Protein AF-A0A7S2NT97-F1 (afdb_monomer_lite)

Sequence (172 aa):
FQTTFLPVNAIAEGRNAALEFATEAFNYNTMSDEDPRNLILLCTTQGIAVQADGHGSKRLYHHVIKKDGTISRHWLEAEESKHKVGGEQKESDEERMDALSRNKATSLEIGVRGIGSRFNVLMTIQVPLRQKPSDREDYYGGTLSCVTPSCSVPSSASTSDYFKICDYLDCM

pLDDT: mean 76.29, std 20.35, range [32.16, 94.12]

Structure (mmCIF, N/CA/C/O backbone):
data_AF-A0A7S2NT97-F1
#
_entry.id   AF-A0A7S2NT97-F1
#
loop_
_atom_site.group_PDB
_atom_site.id
_atom_site.type_symbol
_atom_site.label_atom_id
_atom_site.label_alt_id
_atom_site.label_comp_id
_atom_site.label_asym_id
_atom_site.label_entity_id
_atom_site.label_seq_id
_atom_site.pdbx_PDB_ins_code
_atom_site.Cartn_x
_atom_site.Cartn_y
_atom_site.Cartn_z
_atom_site.occupancy
_atom_site.B_iso_or_equiv
_atom_site.auth_seq_id
_atom_site.auth_comp_id
_atom_site.auth_asym_id
_atom_site.auth_atom_id
_atom_site.pdbx_PDB_model_num
ATOM 1 N N . PHE A 1 1 ? 9.038 10.296 5.541 1.00 65.62 1 PHE A N 1
ATOM 2 C CA . PHE A 1 1 ? 7.630 9.869 5.645 1.00 65.62 1 PHE A CA 1
ATOM 3 C C . PHE A 1 1 ? 6.758 11.011 5.171 1.00 65.62 1 PHE A C 1
ATOM 5 O O . PHE A 1 1 ? 6.939 12.118 5.662 1.00 65.62 1 PHE A O 1
ATOM 12 N N . GLN A 1 2 ? 5.888 10.766 4.196 1.00 80.56 2 GLN A N 1
ATOM 13 C CA . GLN A 1 2 ? 4.873 11.728 3.778 1.00 80.56 2 GLN A CA 1
ATOM 14 C C . GLN A 1 2 ? 3.570 11.378 4.498 1.00 80.56 2 GLN A C 1
ATOM 16 O O . GLN A 1 2 ? 3.180 10.213 4.516 1.00 80.56 2 GLN A O 1
ATOM 21 N N . THR A 1 3 ? 2.922 12.375 5.093 1.00 84.19 3 THR A N 1
ATOM 22 C CA . THR A 1 3 ? 1.605 12.224 5.718 1.00 84.19 3 THR A CA 1
ATOM 23 C C . THR A 1 3 ? 0.595 12.971 4.865 1.00 84.19 3 THR A C 1
ATOM 25 O O . THR A 1 3 ? 0.759 14.167 4.630 1.00 84.19 3 THR A O 1
ATOM 28 N N . THR A 1 4 ? -0.446 12.274 4.423 1.00 87.06 4 THR A N 1
ATOM 29 C CA . THR A 1 4 ? -1.555 12.862 3.669 1.00 87.06 4 THR A CA 1
ATOM 30 C C . THR A 1 4 ? -2.819 12.751 4.508 1.00 87.06 4 THR A C 1
ATOM 32 O O . THR A 1 4 ? -3.170 11.661 4.954 1.00 87.06 4 THR A O 1
ATOM 35 N N . PHE A 1 5 ? -3.500 13.875 4.726 1.00 88.06 5 PHE A N 1
ATOM 36 C CA . PHE A 1 5 ? -4.806 13.895 5.378 1.00 88.06 5 PHE A CA 1
ATOM 37 C C . PHE A 1 5 ? -5.891 13.712 4.322 1.00 88.06 5 PHE A C 1
ATOM 39 O O . PHE A 1 5 ? -5.951 14.473 3.356 1.00 88.06 5 PHE A O 1
ATOM 46 N N . LEU A 1 6 ? -6.726 12.692 4.498 1.00 87.00 6 LEU A N 1
ATOM 47 C CA . LEU A 1 6 ? -7.829 12.394 3.594 1.00 87.00 6 LEU A CA 1
ATOM 48 C C . LEU A 1 6 ? -9.132 12.940 4.195 1.00 87.00 6 LEU A C 1
ATOM 50 O O . LEU A 1 6 ? -9.428 12.630 5.351 1.00 87.00 6 LEU A O 1
ATOM 54 N N . PRO A 1 7 ? -9.907 13.753 3.455 1.00 85.94 7 PRO A N 1
ATOM 55 C CA . PRO A 1 7 ? -11.185 14.263 3.931 1.00 85.94 7 PRO A CA 1
ATOM 56 C C . PRO A 1 7 ? -12.231 13.149 3.846 1.00 85.94 7 PRO A C 1
ATOM 58 O O . PRO A 1 7 ? -12.908 12.973 2.835 1.00 85.94 7 PRO A O 1
ATOM 61 N N . VAL A 1 8 ? -12.333 12.356 4.907 1.00 82.69 8 VAL A N 1
ATOM 62 C CA . VAL A 1 8 ? -13.363 11.328 5.026 1.00 82.69 8 VAL A CA 1
ATOM 63 C C . VAL A 1 8 ? -14.678 12.033 5.383 1.00 82.69 8 VAL A C 1
ATOM 65 O O . VAL A 1 8 ? -14.817 12.587 6.471 1.00 82.69 8 VAL A O 1
ATOM 68 N N . ASN A 1 9 ? -15.622 12.093 4.439 1.00 70.19 9 ASN A N 1
ATOM 69 C CA . ASN A 1 9 ? -16.890 12.802 4.633 1.00 70.19 9 ASN A CA 1
ATOM 70 C C . ASN A 1 9 ? -17.749 12.080 5.677 1.00 70.19 9 ASN A C 1
ATOM 72 O O . ASN A 1 9 ? -18.283 11.008 5.401 1.00 70.19 9 ASN A O 1
ATOM 76 N N . ALA A 1 10 ? -17.920 12.687 6.850 1.00 58.47 10 ALA A N 1
ATOM 77 C CA . ALA A 1 10 ? -18.732 12.170 7.948 1.00 58.47 10 ALA A CA 1
ATOM 78 C C . ALA A 1 10 ? -20.239 12.222 7.632 1.00 58.47 10 ALA A C 1
ATOM 80 O O . ALA A 1 10 ? -20.962 13.036 8.196 1.00 58.47 10 ALA A O 1
ATOM 81 N N . ILE A 1 11 ? -20.735 11.396 6.705 1.00 52.28 11 ILE A N 1
ATOM 82 C CA . ILE A 1 11 ? -22.180 11.210 6.508 1.00 52.28 11 ILE A CA 1
ATOM 83 C C . ILE A 1 11 ? -22.487 9.738 6.221 1.00 52.28 11 ILE A C 1
ATOM 85 O O . ILE A 1 11 ? -22.607 9.316 5.075 1.00 52.28 11 ILE A O 1
ATOM 89 N N . ALA A 1 12 ? -22.655 8.968 7.292 1.00 48.88 12 ALA A N 1
ATOM 90 C CA . ALA A 1 12 ? -23.609 7.866 7.361 1.00 48.88 12 ALA A CA 1
ATOM 91 C C . ALA A 1 12 ? -23.876 7.578 8.843 1.00 48.88 12 ALA A C 1
ATOM 93 O O . ALA A 1 12 ? -22.996 7.120 9.568 1.00 48.88 12 ALA A O 1
ATOM 94 N N . GLU A 1 13 ? -25.082 7.892 9.307 1.00 47.91 13 GLU A N 1
ATOM 95 C CA . GLU A 1 13 ? -25.528 7.623 10.673 1.00 47.91 13 GLU A CA 1
ATOM 96 C C . GLU A 1 13 ? -25.249 6.154 11.054 1.00 47.91 13 GLU A C 1
ATOM 98 O O . GLU A 1 13 ? -25.791 5.224 10.456 1.00 47.91 13 GLU A O 1
ATOM 103 N N . GLY A 1 14 ? -24.371 5.943 12.041 1.00 55.50 14 GLY A N 1
ATOM 104 C CA . GLY A 1 14 ? -24.119 4.631 12.650 1.00 55.50 14 GLY A CA 1
ATOM 105 C C . GLY A 1 14 ? -22.983 3.783 12.060 1.00 55.50 14 GLY A C 1
ATOM 106 O O . GLY A 1 14 ? -22.799 2.657 12.524 1.00 55.50 14 GLY A O 1
ATOM 107 N N . ARG A 1 15 ? -22.199 4.274 11.087 1.00 60.59 15 ARG A N 1
ATOM 108 C CA . ARG A 1 15 ? -20.955 3.617 10.629 1.00 60.59 15 ARG A CA 1
ATOM 109 C C . ARG A 1 15 ? -19.820 4.625 10.483 1.00 60.59 15 ARG A C 1
ATOM 111 O O . ARG A 1 15 ? -20.068 5.785 10.171 1.00 60.59 15 ARG A O 1
ATOM 118 N N . ASN A 1 16 ? -18.583 4.168 10.677 1.00 64.75 16 ASN A N 1
ATOM 119 C CA . ASN A 1 16 ? -17.411 4.984 10.378 1.00 64.75 16 ASN A CA 1
ATOM 120 C C . ASN A 1 16 ? -17.451 5.366 8.894 1.00 64.75 16 ASN A C 1
ATOM 122 O O . ASN A 1 16 ? -17.663 4.511 8.030 1.00 64.75 16 ASN A O 1
ATOM 126 N N . ALA A 1 17 ? -17.293 6.655 8.605 1.00 74.69 17 ALA A N 1
ATOM 127 C CA . ALA A 1 17 ? -17.222 7.124 7.235 1.00 74.69 17 ALA A CA 1
ATOM 128 C C . ALA A 1 17 ? -15.962 6.569 6.554 1.00 74.69 17 ALA A C 1
ATOM 130 O O . ALA A 1 17 ? -14.929 6.391 7.205 1.00 74.69 17 ALA A O 1
ATOM 131 N N . ALA A 1 18 ? -16.059 6.299 5.251 1.00 83.56 18 ALA A N 1
ATOM 132 C CA . ALA A 1 18 ? -14.989 5.698 4.466 1.00 83.56 18 ALA A CA 1
ATOM 133 C C . ALA A 1 18 ? -14.794 6.422 3.126 1.00 83.56 18 ALA A C 1
ATOM 135 O O . ALA A 1 18 ? -15.753 6.903 2.519 1.00 83.56 18 ALA A O 1
ATOM 136 N N . LEU A 1 19 ? -13.546 6.489 2.664 1.00 89.69 19 LEU A N 1
ATOM 137 C CA . LEU A 1 19 ? -13.153 7.034 1.365 1.00 89.69 19 LEU A CA 1
ATOM 138 C C . LEU A 1 19 ? -12.281 6.022 0.623 1.00 89.69 19 LEU A C 1
ATOM 140 O O . LEU A 1 19 ? -11.267 5.568 1.150 1.00 89.69 19 LEU A O 1
ATOM 144 N N . GLU A 1 20 ? -12.631 5.735 -0.626 1.00 91.88 20 GLU A N 1
ATOM 145 C CA . GLU A 1 20 ? -11.784 4.946 -1.515 1.00 91.88 20 GLU A CA 1
ATOM 146 C C . GLU A 1 20 ? -10.724 5.824 -2.189 1.00 91.88 20 GLU A C 1
ATOM 148 O O . GLU A 1 20 ? -11.006 6.921 -2.677 1.00 91.88 20 GLU A O 1
ATOM 153 N N . PHE A 1 21 ? -9.489 5.333 -2.244 1.00 92.19 21 PHE A N 1
ATOM 154 C CA . PHE A 1 21 ? -8.379 6.001 -2.909 1.00 92.19 21 PHE A CA 1
ATOM 155 C C . PHE A 1 21 ? -7.398 4.991 -3.513 1.00 92.19 21 PHE A C 1
ATOM 157 O O . PHE A 1 21 ? -7.424 3.792 -3.234 1.00 92.19 21 PHE A O 1
ATOM 164 N N . ALA A 1 22 ? -6.513 5.485 -4.371 1.00 92.25 22 ALA A N 1
ATOM 165 C CA . ALA A 1 22 ? -5.346 4.753 -4.838 1.00 92.25 22 ALA A CA 1
ATOM 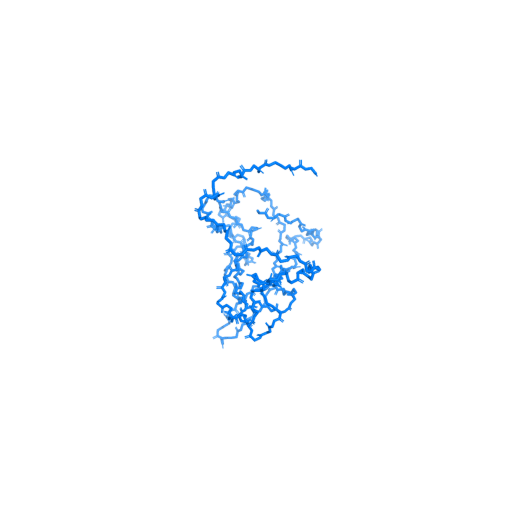166 C C . ALA A 1 22 ? -4.142 5.686 -4.771 1.00 92.25 22 ALA A C 1
ATOM 168 O O . ALA A 1 22 ? -4.266 6.885 -5.031 1.00 92.25 22 ALA A O 1
ATOM 169 N N . THR A 1 23 ? -2.981 5.144 -4.423 1.00 89.88 23 THR A N 1
ATOM 170 C CA . THR A 1 23 ? -1.724 5.872 -4.583 1.00 89.88 23 THR A CA 1
ATOM 171 C C . THR A 1 23 ? -1.256 5.743 -6.023 1.00 89.88 23 THR A C 1
ATOM 173 O O . THR A 1 23 ? -1.576 4.773 -6.709 1.00 89.88 23 THR A O 1
ATOM 176 N N . GLU A 1 24 ? -0.512 6.730 -6.503 1.00 89.44 24 GLU A N 1
ATOM 177 C CA . GLU A 1 24 ? 0.087 6.681 -7.830 1.00 89.44 24 GLU A CA 1
ATOM 178 C C . GLU A 1 24 ? 1.605 6.619 -7.692 1.00 89.44 24 GLU A C 1
ATOM 180 O O . GLU A 1 24 ? 2.195 7.331 -6.879 1.00 89.44 24 GLU A O 1
ATOM 185 N N . ALA A 1 25 ? 2.233 5.751 -8.480 1.00 86.62 25 ALA A N 1
ATOM 186 C CA . ALA A 1 25 ? 3.674 5.748 -8.682 1.00 86.62 25 ALA A CA 1
ATOM 187 C C . ALA A 1 25 ? 3.974 6.249 -10.093 1.00 86.62 25 ALA A C 1
ATOM 189 O O . ALA A 1 25 ? 3.245 5.938 -11.037 1.00 86.62 25 ALA A O 1
ATOM 190 N N . PHE A 1 26 ? 5.037 7.039 -10.219 1.00 83.25 26 PHE A N 1
ATOM 191 C CA . PHE A 1 26 ? 5.537 7.504 -11.505 1.00 83.25 26 PHE A CA 1
ATOM 192 C C . PHE A 1 26 ? 6.920 6.912 -11.754 1.00 83.25 26 PHE A C 1
ATOM 194 O O . PHE A 1 26 ? 7.782 6.941 -10.870 1.00 83.25 26 PHE A O 1
ATOM 201 N N . ASN A 1 27 ? 7.127 6.399 -12.963 1.00 77.81 27 ASN A N 1
ATOM 202 C CA . ASN A 1 27 ? 8.398 5.838 -13.383 1.00 77.81 27 ASN A CA 1
ATOM 203 C C . ASN A 1 27 ? 9.308 6.906 -14.007 1.00 77.81 27 ASN A C 1
ATOM 205 O O . ASN A 1 27 ? 8.912 7.567 -14.963 1.00 77.81 27 ASN A O 1
ATOM 209 N N . TYR A 1 28 ? 10.546 7.017 -13.524 1.00 78.69 28 TYR A N 1
ATOM 210 C CA . TYR A 1 28 ? 11.580 7.883 -14.119 1.00 78.69 28 TYR A CA 1
ATOM 211 C C . TYR A 1 28 ? 12.769 7.092 -14.683 1.00 78.69 28 TYR A C 1
ATOM 213 O O . TYR A 1 28 ? 13.789 7.665 -15.052 1.00 78.69 28 TYR A O 1
ATOM 221 N N . ASN A 1 29 ? 12.661 5.764 -14.711 1.00 81.56 29 ASN A N 1
ATOM 222 C CA . ASN A 1 29 ? 13.751 4.850 -15.023 1.00 81.56 29 ASN A CA 1
ATOM 223 C C . ASN A 1 29 ? 13.998 4.734 -16.527 1.00 81.56 29 ASN A C 1
ATOM 225 O O . ASN A 1 29 ? 15.143 4.765 -16.960 1.00 81.56 29 ASN A O 1
ATOM 229 N N . THR A 1 30 ? 12.933 4.577 -17.311 1.00 79.50 30 THR A N 1
ATOM 230 C CA . THR A 1 30 ? 13.021 4.388 -18.760 1.00 79.50 30 THR A CA 1
ATOM 231 C C . THR A 1 30 ? 11.717 4.798 -19.434 1.00 79.50 30 THR A C 1
ATOM 233 O O . THR A 1 30 ? 10.627 4.626 -18.882 1.00 79.50 30 THR A O 1
ATOM 236 N N . MET A 1 31 ? 11.832 5.337 -20.647 1.00 77.88 31 MET A N 1
ATOM 237 C CA . MET A 1 31 ? 10.685 5.729 -21.473 1.00 77.88 31 MET A CA 1
ATOM 238 C C . MET A 1 31 ? 10.205 4.592 -22.391 1.00 77.88 31 MET A C 1
ATOM 240 O O . MET A 1 31 ? 9.136 4.712 -22.979 1.00 77.88 31 MET A O 1
ATOM 244 N N . SER A 1 32 ? 10.964 3.496 -22.513 1.00 80.31 32 SER A N 1
ATOM 245 C CA . SER A 1 32 ? 10.637 2.335 -23.358 1.00 80.31 32 SER A CA 1
ATOM 246 C C . SER A 1 32 ? 9.866 1.276 -22.563 1.00 80.31 32 SER A C 1
ATOM 248 O O . SER A 1 32 ? 10.161 1.041 -21.393 1.00 80.31 32 SER A O 1
ATOM 250 N N . ASP A 1 33 ? 8.863 0.648 -23.184 1.00 79.56 33 ASP A N 1
ATOM 251 C CA . ASP A 1 33 ? 8.105 -0.466 -22.588 1.00 79.56 33 ASP A CA 1
ATOM 252 C C . ASP A 1 33 ? 8.856 -1.804 -22.681 1.00 79.56 33 ASP A C 1
ATOM 254 O O . ASP A 1 33 ? 8.563 -2.747 -21.947 1.00 79.56 33 ASP A O 1
ATOM 258 N N . GLU A 1 34 ? 9.851 -1.884 -23.560 1.00 84.06 34 GLU A N 1
ATOM 259 C CA . GLU A 1 34 ? 10.688 -3.057 -23.781 1.00 84.06 34 GLU A CA 1
ATOM 260 C C . GLU A 1 34 ? 11.837 -3.165 -22.769 1.00 84.06 34 GLU A C 1
ATOM 262 O O . GLU A 1 34 ? 12.539 -4.178 -22.747 1.00 84.06 34 GLU A O 1
ATOM 267 N N . ASP A 1 35 ? 12.073 -2.128 -21.974 1.00 85.25 35 ASP A N 1
ATOM 268 C CA . ASP A 1 35 ? 13.115 -2.061 -20.958 1.00 85.25 35 ASP A CA 1
ATOM 269 C C . ASP A 1 35 ? 12.491 -2.263 -19.564 1.00 85.25 35 ASP A C 1
ATOM 271 O O . ASP A 1 35 ? 11.575 -1.523 -19.189 1.00 85.25 35 ASP A O 1
ATOM 275 N N . PRO A 1 36 ? 12.899 -3.297 -18.799 1.00 86.19 36 PRO A N 1
ATOM 276 C CA . PRO A 1 36 ? 12.250 -3.621 -17.536 1.00 86.19 36 PRO A CA 1
ATOM 277 C C . PRO A 1 36 ? 12.339 -2.465 -16.537 1.00 86.19 36 PRO A C 1
ATOM 279 O O . PRO A 1 36 ? 13.412 -1.991 -16.164 1.00 86.19 36 PRO A O 1
ATOM 282 N N . ARG A 1 37 ? 11.167 -2.060 -16.049 1.00 87.12 37 ARG A N 1
ATOM 283 C CA . ARG A 1 37 ? 11.004 -1.056 -14.996 1.00 87.12 37 ARG A CA 1
ATOM 284 C C . ARG A 1 37 ? 11.086 -1.683 -13.614 1.00 87.12 37 ARG A C 1
ATOM 286 O O . ARG A 1 37 ? 11.014 -2.899 -13.463 1.00 87.12 37 ARG A O 1
ATOM 293 N N . ASN A 1 38 ? 11.184 -0.842 -12.591 1.00 88.69 38 ASN A N 1
ATOM 294 C CA . ASN A 1 38 ? 11.127 -1.295 -11.207 1.00 88.69 38 ASN A CA 1
ATOM 295 C C . ASN A 1 38 ? 9.827 -2.072 -10.940 1.00 88.69 38 ASN A C 1
ATOM 297 O O . ASN A 1 38 ? 8.756 -1.718 -11.437 1.00 88.69 38 ASN A O 1
ATOM 301 N N . LEU A 1 39 ? 9.912 -3.114 -10.115 1.00 90.44 39 LEU A N 1
ATOM 302 C CA . LEU A 1 39 ? 8.719 -3.706 -9.518 1.00 90.44 39 LEU A CA 1
ATOM 303 C C . LEU A 1 39 ? 8.283 -2.838 -8.345 1.00 90.44 39 LEU A C 1
ATOM 305 O O . LEU A 1 39 ? 9.111 -2.403 -7.545 1.00 90.44 39 LEU A O 1
ATOM 309 N N . ILE A 1 40 ? 6.982 -2.617 -8.221 1.00 91.62 40 ILE A N 1
ATOM 310 C CA . ILE A 1 40 ? 6.392 -1.879 -7.114 1.00 91.62 40 ILE A CA 1
ATOM 311 C C . ILE A 1 40 ? 5.727 -2.876 -6.173 1.00 91.62 40 ILE A C 1
ATOM 313 O O . ILE A 1 40 ? 4.865 -3.659 -6.578 1.00 91.62 40 ILE A O 1
ATOM 317 N N . LEU A 1 41 ? 6.127 -2.837 -4.906 1.00 92.69 41 LEU A N 1
ATOM 318 C CA . LEU A 1 41 ? 5.451 -3.533 -3.820 1.00 92.69 41 LEU A CA 1
ATOM 319 C C . LEU A 1 41 ? 4.606 -2.519 -3.058 1.00 92.69 41 LEU A C 1
ATOM 321 O O . LEU A 1 41 ? 5.139 -1.538 -2.541 1.00 92.69 41 LEU A O 1
ATOM 325 N N . LEU A 1 42 ? 3.303 -2.765 -2.988 1.00 93.44 42 LEU A N 1
ATOM 326 C CA . LEU A 1 42 ? 2.371 -2.044 -2.136 1.00 93.44 42 LEU A CA 1
ATOM 327 C C . LEU A 1 42 ? 2.133 -2.877 -0.877 1.00 93.44 42 LEU A C 1
ATOM 329 O O . LEU A 1 42 ? 1.541 -3.951 -0.953 1.00 93.44 42 LEU A O 1
ATOM 333 N N . CYS A 1 43 ? 2.595 -2.388 0.267 1.00 92.62 43 CYS A N 1
ATOM 334 C CA . CYS A 1 43 ? 2.510 -3.088 1.542 1.00 92.62 43 CYS A CA 1
ATOM 335 C C . CYS A 1 43 ? 1.547 -2.358 2.486 1.00 92.62 43 CYS A C 1
ATOM 337 O O . CYS A 1 43 ? 1.718 -1.166 2.765 1.00 92.62 43 CYS A O 1
ATOM 339 N N . THR A 1 44 ? 0.570 -3.095 3.005 1.00 92.62 44 THR A N 1
ATOM 340 C CA . THR A 1 44 ? -0.369 -2.676 4.055 1.00 92.62 44 THR A CA 1
ATOM 341 C C . THR A 1 44 ? -0.364 -3.725 5.171 1.00 92.62 44 THR A C 1
ATOM 343 O O . THR A 1 44 ? 0.272 -4.774 5.045 1.00 92.62 44 THR A O 1
ATOM 346 N N . THR A 1 45 ? -1.084 -3.496 6.271 1.00 91.62 45 THR A N 1
ATOM 347 C CA . THR A 1 45 ? -1.216 -4.529 7.315 1.00 91.62 45 THR A CA 1
ATOM 348 C C . THR A 1 45 ? -2.086 -5.706 6.878 1.00 91.62 45 THR A C 1
ATOM 350 O O . THR A 1 45 ? -2.054 -6.759 7.506 1.00 91.62 45 THR A O 1
ATOM 353 N N . GLN A 1 46 ? -2.839 -5.557 5.786 1.00 90.62 46 GLN A N 1
ATOM 354 C CA . GLN A 1 46 ? -3.675 -6.617 5.223 1.00 90.62 46 GLN A CA 1
ATOM 355 C C . GLN A 1 46 ? -2.924 -7.481 4.203 1.00 90.62 46 GLN A C 1
ATOM 357 O O . GLN A 1 46 ? -3.408 -8.554 3.844 1.00 90.62 46 GLN A O 1
ATOM 362 N N . GLY A 1 47 ? -1.744 -7.052 3.749 1.00 90.50 47 GLY A N 1
ATOM 363 C CA . GLY A 1 47 ? -0.917 -7.850 2.858 1.00 90.50 47 GLY A CA 1
ATOM 364 C C . GLY A 1 47 ? 0.021 -7.043 1.972 1.00 90.50 47 GLY A C 1
ATOM 365 O O . GLY A 1 47 ? 0.291 -5.860 2.183 1.00 90.50 47 GLY A O 1
ATOM 366 N N . ILE A 1 48 ? 0.549 -7.739 0.967 1.00 91.50 48 ILE A N 1
ATOM 367 C CA . ILE A 1 48 ? 1.482 -7.197 -0.016 1.00 91.50 48 ILE A CA 1
ATOM 368 C C . ILE A 1 48 ? 0.898 -7.441 -1.404 1.00 91.50 48 ILE A C 1
ATOM 370 O O . ILE A 1 48 ? 0.531 -8.567 -1.741 1.00 91.50 48 ILE A O 1
ATOM 374 N N . ALA A 1 49 ? 0.859 -6.396 -2.223 1.00 92.38 49 ALA A N 1
ATOM 375 C CA . ALA A 1 49 ? 0.515 -6.480 -3.632 1.00 92.38 49 ALA A CA 1
ATOM 376 C C . ALA A 1 49 ? 1.737 -6.142 -4.491 1.00 92.38 49 ALA A C 1
ATOM 378 O O . ALA A 1 49 ? 2.438 -5.163 -4.244 1.00 92.38 49 ALA A O 1
ATOM 379 N N . VAL A 1 50 ? 1.982 -6.963 -5.511 1.00 90.75 50 VAL A N 1
ATOM 380 C CA . VAL A 1 50 ? 3.053 -6.750 -6.489 1.00 90.75 50 VAL A CA 1
ATOM 381 C C . VAL A 1 50 ? 2.442 -6.180 -7.762 1.00 90.75 50 VAL A C 1
ATOM 383 O O . VAL A 1 50 ? 1.444 -6.704 -8.268 1.00 90.75 50 VAL A O 1
ATOM 386 N N . GLN A 1 51 ? 3.045 -5.118 -8.285 1.00 88.12 51 GLN A N 1
ATOM 387 C CA . GLN A 1 51 ? 2.654 -4.493 -9.539 1.00 88.12 51 GLN A CA 1
ATOM 388 C C . GLN A 1 51 ? 3.906 -4.132 -10.342 1.00 88.12 51 GLN A C 1
ATOM 390 O O . GLN A 1 51 ? 4.827 -3.502 -9.828 1.00 88.12 51 GLN A O 1
ATOM 395 N N . ALA A 1 52 ? 3.943 -4.536 -11.612 1.00 80.19 52 ALA A N 1
ATOM 396 C CA . ALA A 1 52 ? 4.935 -4.012 -12.540 1.00 80.19 52 ALA A CA 1
ATOM 397 C C . ALA A 1 52 ? 4.609 -2.546 -12.840 1.00 80.19 52 ALA A C 1
ATOM 399 O O . ALA A 1 52 ? 3.445 -2.198 -13.070 1.00 80.19 52 ALA A O 1
ATOM 400 N N . ASP A 1 53 ? 5.628 -1.696 -12.813 1.00 77.44 53 ASP A N 1
ATOM 401 C CA . ASP A 1 53 ? 5.476 -0.295 -13.180 1.00 77.44 53 ASP A CA 1
ATOM 402 C C . ASP A 1 53 ? 5.243 -0.147 -14.698 1.00 77.44 53 ASP A C 1
ATOM 404 O O . ASP A 1 53 ? 5.574 -1.038 -15.486 1.00 77.44 53 ASP A O 1
ATOM 408 N N . GLY A 1 54 ? 4.659 0.967 -15.133 1.00 75.88 54 GLY A N 1
ATOM 409 C CA . GLY A 1 54 ? 4.332 1.209 -16.542 1.00 75.88 54 GLY A CA 1
ATOM 410 C C . GLY A 1 54 ? 4.574 2.654 -16.961 1.00 75.88 54 GLY A C 1
ATOM 411 O O . GLY A 1 54 ? 4.895 3.496 -16.134 1.00 75.88 54 GLY A O 1
ATOM 412 N N . HIS A 1 55 ? 4.395 2.964 -18.249 1.00 74.62 55 HIS A N 1
ATOM 413 C CA . HIS A 1 55 ? 4.590 4.333 -18.737 1.00 74.62 55 HIS A CA 1
ATOM 414 C C . HIS A 1 55 ? 3.620 5.336 -18.077 1.00 74.62 55 HIS A C 1
ATOM 416 O O . HIS A 1 55 ? 2.399 5.122 -18.079 1.00 74.62 55 HIS A O 1
ATOM 422 N N . GLY A 1 56 ? 4.160 6.452 -17.579 1.00 79.94 56 GLY A N 1
ATOM 423 C CA . GLY A 1 56 ? 3.413 7.519 -16.905 1.00 79.94 56 GLY A CA 1
ATOM 424 C C . GLY A 1 56 ? 3.056 7.200 -15.450 1.00 79.94 56 GLY A C 1
ATOM 425 O O . GLY A 1 56 ? 3.635 6.306 -14.839 1.00 79.94 56 GLY A O 1
ATOM 426 N N . SER A 1 57 ? 2.086 7.930 -14.886 1.00 83.06 57 SER A N 1
ATOM 427 C CA . SER A 1 57 ? 1.569 7.605 -13.554 1.00 83.06 57 SER A CA 1
ATOM 428 C C . SER A 1 57 ? 0.708 6.346 -13.616 1.00 83.06 57 SER A C 1
ATOM 430 O O . SER A 1 57 ? -0.172 6.199 -14.473 1.00 83.06 57 SER A O 1
ATOM 432 N N . LYS A 1 58 ? 0.958 5.413 -12.697 1.00 86.75 58 LYS A N 1
ATOM 433 C CA . LYS A 1 58 ? 0.144 4.213 -12.514 1.00 86.75 58 LYS A CA 1
ATOM 434 C C . LYS A 1 58 ? -0.465 4.210 -11.128 1.00 86.75 58 LYS A C 1
ATOM 436 O O . LYS A 1 58 ? 0.239 4.312 -10.126 1.00 86.75 58 LYS A O 1
ATOM 441 N N . ARG A 1 59 ? -1.783 4.027 -11.089 1.00 91.06 59 ARG A N 1
ATOM 442 C CA . ARG A 1 59 ? -2.507 3.728 -9.854 1.00 91.06 59 ARG A CA 1
ATOM 443 C C . ARG A 1 59 ? -2.068 2.371 -9.325 1.00 91.06 59 ARG A C 1
ATOM 445 O O . ARG A 1 59 ? -1.994 1.400 -10.083 1.00 91.06 59 ARG A O 1
ATOM 452 N N . LEU A 1 60 ? -1.780 2.334 -8.035 1.00 91.56 60 LEU A N 1
ATOM 453 C CA . LEU A 1 60 ? -1.427 1.143 -7.288 1.00 91.56 60 LEU A CA 1
ATOM 454 C C . LEU A 1 60 ? -2.675 0.630 -6.579 1.00 91.56 60 LEU A C 1
ATOM 456 O O . LEU A 1 60 ? -3.333 1.366 -5.841 1.00 91.56 60 LEU A O 1
ATOM 460 N N . TYR A 1 61 ? -2.987 -0.639 -6.811 1.00 91.94 61 TYR A N 1
ATOM 461 C CA . TYR A 1 61 ? -4.134 -1.312 -6.214 1.00 91.94 61 TYR A CA 1
ATOM 462 C C . TYR A 1 61 ? -3.671 -2.421 -5.279 1.00 91.94 61 TYR A C 1
ATOM 464 O O . TYR A 1 61 ? -2.620 -3.030 -5.492 1.00 91.94 61 TYR A O 1
ATOM 472 N N . HIS A 1 62 ? -4.489 -2.741 -4.277 1.00 91.69 62 HIS A N 1
ATOM 473 C CA . HIS A 1 62 ? -4.280 -3.978 -3.539 1.00 91.69 62 HIS A CA 1
ATOM 474 C C . HIS A 1 62 ? -4.767 -5.150 -4.393 1.00 91.69 62 HIS A C 1
ATOM 476 O O . HIS A 1 62 ? -5.875 -5.130 -4.933 1.00 91.69 62 HIS A O 1
ATOM 482 N N . HIS A 1 63 ? -3.936 -6.177 -4.527 1.00 91.44 63 HIS A N 1
ATOM 483 C CA . HIS A 1 63 ? -4.245 -7.374 -5.296 1.00 91.44 63 HIS A CA 1
ATOM 484 C C . HIS A 1 63 ? -4.593 -8.529 -4.364 1.00 91.44 63 HIS A C 1
ATOM 486 O O . HIS A 1 63 ? -3.955 -8.712 -3.331 1.00 91.44 63 HIS A O 1
ATOM 492 N N . VAL A 1 64 ? -5.599 -9.314 -4.738 1.00 90.25 64 VAL A N 1
ATOM 493 C CA . VAL A 1 64 ? -5.938 -10.576 -4.076 1.00 90.25 64 VAL A CA 1
ATOM 494 C C . VAL A 1 64 ? -5.998 -11.663 -5.137 1.00 90.25 64 VAL A C 1
ATOM 496 O O . VAL A 1 64 ? -6.672 -11.508 -6.159 1.00 90.25 64 VAL A O 1
ATOM 499 N N . ILE A 1 65 ? -5.283 -12.760 -4.898 1.00 90.75 65 ILE A N 1
ATOM 500 C CA . ILE A 1 65 ? -5.339 -13.950 -5.746 1.00 90.75 65 ILE A CA 1
ATOM 501 C C . ILE A 1 65 ? -6.560 -14.763 -5.312 1.00 90.75 65 ILE A C 1
ATOM 503 O O . ILE A 1 65 ? -6.652 -15.209 -4.168 1.00 90.75 65 ILE A O 1
ATOM 507 N N . LYS A 1 66 ? -7.524 -14.926 -6.217 1.00 91.88 66 LYS A N 1
ATOM 508 C CA . LYS A 1 66 ? -8.709 -15.760 -6.003 1.00 91.88 66 LYS A CA 1
ATOM 509 C C . LYS A 1 66 ? -8.348 -17.245 -6.095 1.00 91.88 66 LYS A C 1
ATOM 511 O O . LYS A 1 66 ? -7.310 -17.624 -6.629 1.00 91.88 66 LYS A O 1
ATOM 516 N N . LYS A 1 67 ? -9.246 -18.109 -5.610 1.00 92.81 67 LYS A N 1
ATOM 517 C CA . LYS A 1 67 ? -9.069 -19.576 -5.643 1.00 92.81 67 LYS A CA 1
ATOM 518 C C . LYS A 1 67 ? -8.896 -20.147 -7.056 1.00 92.81 67 LYS A C 1
ATOM 520 O O . LYS A 1 67 ? -8.315 -21.212 -7.206 1.00 92.81 67 LYS A O 1
ATOM 525 N N . ASP A 1 68 ? -9.403 -19.451 -8.068 1.00 94.06 68 ASP A N 1
ATOM 526 C CA . ASP A 1 68 ? -9.284 -19.802 -9.487 1.00 94.06 68 ASP A CA 1
ATOM 527 C C . ASP A 1 68 ? -7.962 -19.326 -10.126 1.00 94.06 68 ASP A C 1
ATOM 529 O O . ASP A 1 68 ? -7.740 -19.545 -11.314 1.00 94.06 68 ASP A O 1
ATOM 533 N N . GLY A 1 69 ? -7.085 -18.671 -9.357 1.00 91.81 69 GLY A N 1
ATOM 534 C CA . GLY A 1 69 ? -5.823 -18.106 -9.834 1.00 91.81 69 GLY A CA 1
ATOM 535 C C . GLY A 1 69 ? -5.955 -16.724 -10.481 1.00 91.81 69 GLY A C 1
ATOM 536 O O . GLY A 1 69 ? -4.948 -16.155 -10.901 1.00 91.81 69 GLY A O 1
ATOM 537 N N . THR A 1 70 ? -7.159 -16.148 -10.550 1.00 92.69 70 THR A N 1
ATOM 538 C CA . THR A 1 70 ? -7.355 -14.802 -11.099 1.00 92.69 70 THR A CA 1
ATOM 539 C C . THR A 1 70 ? -6.978 -13.721 -10.086 1.00 92.69 70 THR A C 1
ATOM 541 O O . THR A 1 70 ? -7.139 -13.878 -8.873 1.00 92.69 70 THR A O 1
ATOM 544 N N . ILE A 1 71 ? -6.473 -12.589 -10.581 1.00 91.38 71 ILE A N 1
ATOM 545 C CA . ILE A 1 71 ? -6.098 -11.444 -9.745 1.00 91.38 71 ILE A CA 1
ATOM 546 C C . ILE A 1 71 ? -7.271 -10.469 -9.683 1.00 91.38 71 ILE A C 1
ATOM 548 O O . ILE A 1 71 ? -7.719 -9.955 -10.707 1.00 91.38 71 ILE A O 1
ATOM 552 N N . SER A 1 72 ? -7.747 -10.181 -8.473 1.00 91.06 72 SER A N 1
ATOM 553 C CA . SER A 1 72 ? -8.713 -9.106 -8.217 1.00 91.06 72 SER A CA 1
ATOM 554 C C . SER A 1 72 ? -8.005 -7.870 -7.694 1.00 91.06 72 SER A C 1
ATOM 556 O O . SER A 1 72 ? -7.071 -7.984 -6.903 1.00 91.06 72 SER A O 1
ATOM 558 N N . ARG A 1 73 ? -8.445 -6.696 -8.150 1.00 91.69 73 ARG A N 1
ATOM 559 C CA . ARG A 1 73 ? -7.894 -5.402 -7.747 1.00 91.69 73 ARG A CA 1
ATOM 560 C C . ARG A 1 73 ? -8.891 -4.673 -6.864 1.00 91.69 73 ARG A C 1
ATOM 562 O O . ARG A 1 73 ? -10.067 -4.601 -7.211 1.00 91.69 73 ARG A O 1
ATOM 569 N N . HIS A 1 74 ? -8.401 -4.123 -5.764 1.00 91.69 74 HIS A N 1
ATOM 570 C CA . HIS A 1 74 ? -9.193 -3.390 -4.791 1.00 91.69 74 HIS A CA 1
ATOM 571 C C . HIS A 1 74 ? -8.626 -1.986 -4.607 1.00 91.69 74 HIS A C 1
ATOM 573 O O . HIS A 1 74 ? -7.405 -1.791 -4.583 1.00 91.69 74 HIS A O 1
ATOM 579 N N . TRP A 1 75 ? -9.533 -1.021 -4.484 1.00 93.44 75 TRP A N 1
ATOM 580 C CA . TRP A 1 75 ? -9.204 0.302 -3.979 1.00 93.44 75 TRP A CA 1
ATOM 581 C C . TRP A 1 75 ? -8.747 0.199 -2.528 1.00 93.44 75 TRP A C 1
ATOM 583 O O . TRP A 1 75 ? -9.135 -0.718 -1.802 1.00 93.44 75 TRP A O 1
ATOM 593 N N . LEU A 1 76 ? -7.899 1.135 -2.124 1.00 93.31 76 LEU A N 1
ATOM 594 C CA . LEU A 1 76 ? -7.574 1.314 -0.722 1.00 93.31 76 LEU A CA 1
ATOM 595 C C . LEU A 1 76 ? -8.706 2.094 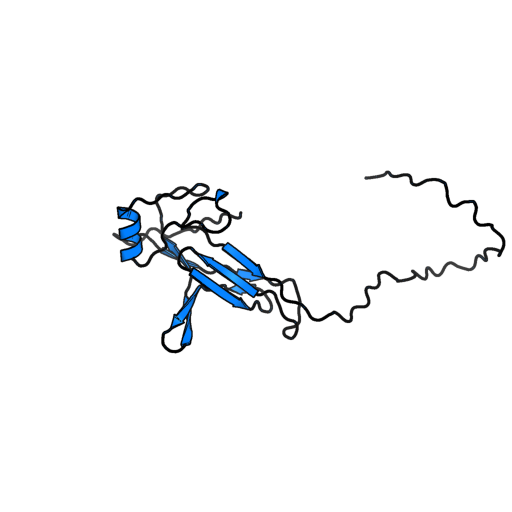-0.080 1.00 93.31 76 LEU A C 1
ATOM 597 O O . LEU A 1 76 ? -9.284 2.977 -0.708 1.00 93.31 76 LEU A O 1
ATOM 601 N N . GLU A 1 77 ? -8.996 1.784 1.170 1.00 91.81 77 GLU A N 1
ATOM 602 C CA . GLU A 1 77 ? -10.051 2.452 1.907 1.00 91.81 77 GLU A CA 1
ATOM 603 C C . GLU A 1 77 ? -9.450 3.157 3.120 1.00 91.81 77 GLU A C 1
ATOM 605 O O . GLU A 1 77 ? -8.659 2.579 3.867 1.00 91.81 77 GLU A O 1
ATOM 610 N N . ALA A 1 78 ? -9.800 4.426 3.290 1.00 90.44 78 ALA A N 1
ATOM 611 C CA . ALA A 1 78 ? -9.497 5.201 4.476 1.00 90.44 78 ALA A CA 1
ATOM 612 C C . ALA A 1 78 ? -10.767 5.339 5.309 1.00 90.44 78 ALA A C 1
ATOM 614 O O . ALA A 1 78 ? -11.757 5.887 4.829 1.00 90.44 78 ALA A O 1
ATOM 615 N N . GLU A 1 79 ? -10.711 4.874 6.552 1.00 88.38 79 GLU A N 1
ATOM 616 C CA . GLU A 1 79 ? -11.795 4.972 7.525 1.00 88.38 79 GLU A CA 1
ATOM 617 C C . GLU A 1 79 ? -11.387 5.923 8.659 1.00 88.38 79 GLU A C 1
ATOM 619 O O . GLU A 1 79 ? -10.212 5.985 9.041 1.00 88.38 79 GLU A O 1
ATOM 624 N N . GLU A 1 80 ? -12.346 6.682 9.194 1.00 86.50 80 GLU A N 1
ATOM 625 C CA . GLU A 1 80 ? -12.105 7.516 10.373 1.00 86.50 80 GLU A CA 1
ATOM 626 C C . GLU A 1 80 ? -11.624 6.670 11.563 1.00 86.50 80 GLU A C 1
ATOM 628 O O . GLU A 1 80 ? -12.157 5.600 11.856 1.00 86.50 80 GLU A O 1
ATOM 633 N N . SER A 1 81 ? -10.622 7.174 12.285 1.00 85.06 81 SER A N 1
ATOM 634 C CA . SER A 1 81 ? -10.079 6.523 13.472 1.00 85.06 81 SER A CA 1
ATOM 635 C C . SER A 1 81 ? -9.793 7.530 14.580 1.00 85.06 81 SER A C 1
ATOM 637 O O . SER A 1 81 ? -9.416 8.672 14.324 1.00 85.06 81 SER A O 1
ATOM 639 N N . LYS A 1 82 ? -9.914 7.079 15.834 1.00 86.12 82 LYS A N 1
ATOM 640 C CA . LYS A 1 82 ? -9.595 7.870 17.035 1.00 86.12 82 LYS A CA 1
ATOM 641 C C . LYS A 1 82 ? -8.089 7.957 17.310 1.00 86.12 82 LYS A C 1
ATOM 643 O O . LYS A 1 82 ? -7.659 8.775 18.126 1.00 86.12 82 LYS A O 1
ATOM 648 N N . HIS A 1 83 ? -7.276 7.121 16.660 1.00 87.81 83 HIS A N 1
ATOM 649 C CA . HIS A 1 83 ? -5.828 7.118 16.855 1.00 87.81 83 HIS A CA 1
ATOM 650 C C . HIS A 1 83 ? -5.176 8.340 16.195 1.00 87.81 83 HIS A C 1
ATOM 652 O O . HIS A 1 83 ? -5.422 8.653 15.031 1.00 87.81 83 HIS A O 1
ATOM 658 N N . LYS A 1 84 ? -4.281 9.012 16.929 1.00 83.50 84 LYS A N 1
ATOM 659 C CA . LYS A 1 84 ? -3.513 10.150 16.402 1.00 83.50 84 LYS A CA 1
ATOM 660 C C . LYS A 1 84 ? -2.544 9.707 15.303 1.00 83.50 84 LYS A C 1
ATOM 662 O O . LYS A 1 84 ? -1.974 8.619 15.354 1.00 83.50 84 LYS A O 1
ATOM 667 N N . VAL A 1 85 ? -2.298 10.600 14.347 1.00 82.25 85 VAL A N 1
ATOM 668 C CA . VAL A 1 85 ? -1.239 10.429 13.343 1.00 82.25 85 VAL A CA 1
ATOM 669 C C . VAL A 1 85 ? 0.151 10.652 13.956 1.00 82.25 85 VAL A C 1
ATOM 671 O O . VAL A 1 85 ? 0.307 11.404 14.916 1.00 82.25 85 VAL A O 1
ATOM 674 N N . GLY A 1 86 ? 1.176 10.019 13.382 1.00 76.62 86 GLY A N 1
ATOM 675 C CA . GLY A 1 86 ? 2.592 10.268 13.697 1.00 76.62 86 GLY A CA 1
ATOM 676 C C . GLY A 1 86 ? 3.212 9.362 14.768 1.00 76.62 86 GLY A C 1
ATOM 677 O O . GLY A 1 86 ? 4.428 9.177 14.751 1.00 76.62 86 GLY A O 1
ATOM 678 N N . GLY A 1 87 ? 2.402 8.761 15.644 1.00 83.19 87 GLY A N 1
ATOM 679 C CA . GLY A 1 87 ? 2.846 7.817 16.674 1.00 83.19 87 GLY A CA 1
ATOM 680 C C . GLY A 1 87 ? 2.530 6.354 16.359 1.00 83.19 87 GLY A C 1
ATOM 681 O O . GLY A 1 87 ? 1.951 6.029 15.324 1.00 83.19 87 GLY A O 1
ATOM 682 N N . GLU A 1 88 ? 2.915 5.478 17.284 1.00 89.50 88 GLU A N 1
ATOM 683 C CA . GLU A 1 88 ? 2.464 4.086 17.307 1.00 89.50 88 GLU A CA 1
ATOM 684 C C . GLU A 1 88 ? 0.955 4.009 17.603 1.00 89.50 88 GLU A C 1
ATOM 686 O O . GLU A 1 88 ? 0.442 4.735 18.458 1.00 89.50 88 GLU A O 1
ATOM 691 N N . GLN A 1 89 ? 0.248 3.118 16.908 1.00 90.94 89 GLN A N 1
ATOM 692 C CA . GLN A 1 89 ? -1.192 2.908 17.040 1.00 90.94 89 GLN A CA 1
ATOM 693 C C . GLN A 1 89 ? -1.454 1.563 17.723 1.00 90.94 89 GLN A C 1
ATOM 695 O O . GLN A 1 89 ? -1.537 0.516 17.080 1.00 90.94 89 GLN A O 1
ATOM 700 N N . LYS A 1 90 ? -1.566 1.600 19.052 1.00 91.12 90 LYS A N 1
ATOM 701 C CA . LYS A 1 90 ? -1.906 0.425 19.860 1.00 91.12 90 LYS A CA 1
ATOM 702 C C . LYS A 1 90 ? -3.417 0.316 19.983 1.00 91.12 90 LYS A C 1
ATOM 704 O O . LYS A 1 90 ? -4.021 1.140 20.662 1.00 91.12 90 LYS A O 1
ATOM 709 N N . GLU A 1 91 ? -3.981 -0.678 19.317 1.00 90.62 91 GLU A N 1
ATOM 710 C CA . GLU A 1 91 ? -5.395 -1.041 19.423 1.00 90.62 91 GLU A CA 1
ATOM 711 C C . GLU A 1 91 ? -5.619 -1.918 20.658 1.00 90.62 91 GLU A C 1
ATOM 713 O O . GLU A 1 91 ? -4.763 -2.753 20.989 1.00 90.62 91 GLU A O 1
ATOM 718 N N . SER A 1 92 ? -6.767 -1.750 21.316 1.00 92.38 92 SER A N 1
ATOM 719 C CA . SER A 1 92 ? -7.251 -2.723 22.298 1.00 92.38 92 SER A CA 1
ATOM 720 C C . SER A 1 92 ? -7.682 -4.026 21.614 1.00 92.38 92 SER A C 1
ATOM 722 O O . SER A 1 92 ? -7.851 -4.087 20.392 1.00 92.38 92 SER A O 1
ATOM 724 N N . ASP A 1 93 ? -7.871 -5.090 22.393 1.00 92.94 93 ASP A N 1
ATOM 725 C CA . ASP A 1 93 ? -8.350 -6.359 21.841 1.00 92.94 93 ASP A CA 1
ATOM 726 C C . ASP A 1 93 ? -9.779 -6.230 21.298 1.00 92.94 93 ASP A C 1
ATOM 728 O O . ASP A 1 93 ? -10.101 -6.814 20.265 1.00 92.94 93 ASP A O 1
ATOM 732 N N . GLU A 1 94 ? -10.621 -5.409 21.931 1.00 92.94 94 GLU A N 1
ATOM 733 C CA . GLU A 1 94 ? -11.973 -5.107 21.455 1.00 92.94 94 GLU A CA 1
ATOM 734 C C . GLU A 1 94 ? -11.954 -4.345 20.127 1.00 92.94 94 GLU A C 1
ATOM 736 O O . GLU A 1 94 ? -1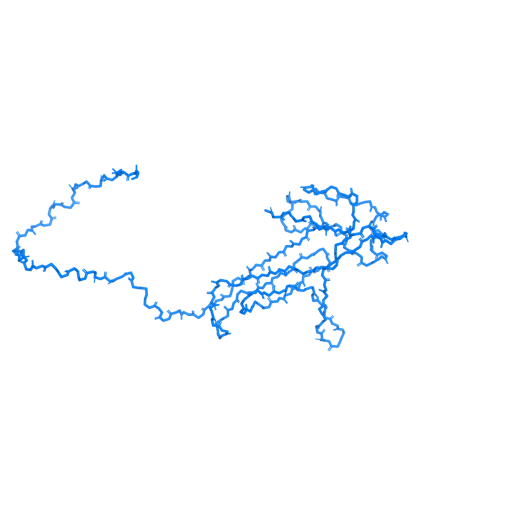2.692 -4.709 19.213 1.00 92.94 94 GLU A O 1
ATOM 741 N N . GLU A 1 95 ? -11.091 -3.332 19.990 1.00 91.00 95 GLU A N 1
ATOM 742 C CA . GLU A 1 95 ? -10.922 -2.573 18.741 1.00 91.00 95 GLU A CA 1
ATOM 743 C C . GLU A 1 95 ? -10.415 -3.473 17.611 1.00 91.00 95 GLU A C 1
ATOM 745 O O . GLU A 1 95 ? -10.949 -3.448 16.500 1.00 91.00 95 GLU A O 1
ATOM 750 N N . ARG A 1 96 ? -9.437 -4.336 17.912 1.00 91.88 96 ARG A N 1
ATOM 751 C CA . ARG A 1 96 ? -8.911 -5.316 16.960 1.00 91.88 96 ARG A CA 1
ATOM 752 C C . ARG A 1 96 ? -9.993 -6.301 16.518 1.00 91.88 96 ARG A C 1
ATOM 754 O O . ARG A 1 96 ? -10.107 -6.584 15.327 1.00 91.88 96 ARG A O 1
ATOM 761 N N . MET A 1 97 ? -10.790 -6.831 17.447 1.00 93.00 97 MET A N 1
ATOM 762 C CA . MET A 1 97 ? -11.890 -7.746 17.120 1.00 93.00 97 MET A CA 1
ATOM 763 C C . MET A 1 97 ? -12.984 -7.060 16.296 1.00 93.00 97 MET A C 1
ATOM 765 O O . MET A 1 97 ? -13.470 -7.653 15.332 1.00 93.00 97 MET A O 1
ATOM 769 N N . ASP A 1 98 ? -13.340 -5.817 16.627 1.00 91.50 98 ASP A N 1
ATOM 770 C CA . ASP A 1 98 ? -14.290 -5.021 15.846 1.00 91.50 98 ASP A CA 1
ATOM 771 C C . ASP A 1 98 ? -13.783 -4.802 14.412 1.00 91.50 98 ASP A C 1
ATOM 773 O O . ASP A 1 98 ? -14.493 -5.117 13.453 1.00 91.50 98 ASP A O 1
ATOM 777 N N . ALA A 1 99 ? -12.531 -4.367 14.250 1.00 90.75 99 ALA A N 1
ATOM 778 C CA . ALA A 1 99 ? -11.904 -4.183 12.944 1.00 90.75 99 ALA A CA 1
ATOM 779 C C . ALA A 1 99 ? -11.893 -5.485 12.127 1.00 90.75 99 ALA A C 1
ATOM 781 O O . ALA A 1 99 ? -12.302 -5.486 10.963 1.00 90.75 99 ALA A O 1
ATOM 782 N N . LEU A 1 100 ? -11.515 -6.613 12.738 1.00 91.94 100 LEU A N 1
ATOM 783 C CA . LEU A 1 100 ? -11.535 -7.928 12.089 1.00 91.94 100 LEU A CA 1
ATOM 784 C C . LEU A 1 100 ? -12.950 -8.350 11.680 1.00 91.94 100 LEU A C 1
ATOM 786 O O . LEU A 1 100 ? -13.133 -8.855 10.573 1.00 91.94 100 LEU A O 1
ATOM 790 N N . SER A 1 101 ? -13.960 -8.094 12.518 1.00 92.75 101 SER A N 1
ATOM 791 C CA . SER A 1 101 ? -15.362 -8.393 12.192 1.00 92.75 101 SER A CA 1
ATOM 792 C C . SER A 1 101 ? -15.854 -7.618 10.962 1.00 92.75 101 SER A C 1
ATOM 794 O O . SER A 1 101 ? -16.690 -8.106 10.199 1.00 92.75 101 SER A O 1
ATOM 796 N N . ARG A 1 102 ? -15.272 -6.436 10.724 1.00 89.50 102 ARG A N 1
ATOM 797 C CA . ARG A 1 102 ? -15.537 -5.561 9.575 1.00 89.50 102 ARG A CA 1
ATOM 798 C C . ARG A 1 102 ? -14.547 -5.753 8.420 1.00 89.50 102 ARG A C 1
ATOM 800 O O . ARG A 1 102 ? -14.616 -5.012 7.441 1.00 89.50 102 ARG A O 1
ATOM 807 N N . ASN A 1 103 ? -13.659 -6.749 8.499 1.00 90.00 103 ASN A N 1
ATOM 808 C CA . ASN A 1 103 ? -12.585 -7.017 7.532 1.00 90.00 103 ASN A CA 1
ATOM 809 C C . ASN A 1 103 ? -11.652 -5.814 7.294 1.00 90.00 103 ASN A C 1
ATOM 811 O O . ASN A 1 103 ? -11.187 -5.581 6.174 1.00 90.00 103 ASN A O 1
ATOM 815 N N . LYS A 1 104 ? -11.391 -5.030 8.341 1.00 91.44 104 LYS A N 1
ATOM 816 C CA . LYS A 1 1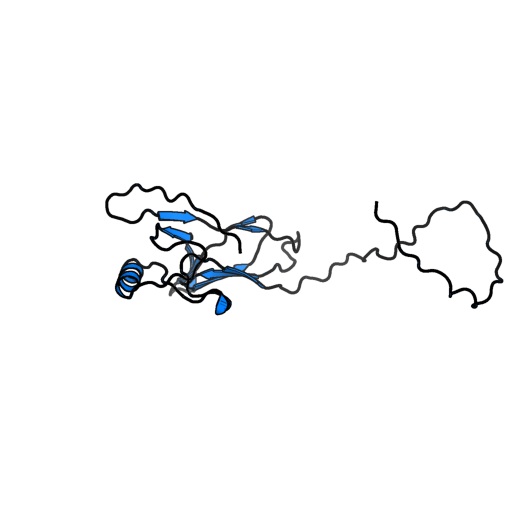04 ? -10.493 -3.876 8.302 1.00 91.44 104 LYS A CA 1
ATOM 817 C C . LYS A 1 104 ? -9.078 -4.240 8.729 1.00 91.44 104 LYS A C 1
ATOM 819 O O . LYS A 1 104 ? -8.820 -5.275 9.342 1.00 91.44 104 LYS A O 1
ATOM 824 N N . ALA A 1 105 ? -8.159 -3.370 8.338 1.00 91.69 105 ALA A N 1
ATOM 825 C CA . ALA A 1 105 ? -6.769 -3.402 8.745 1.00 91.69 105 ALA A CA 1
ATOM 826 C C . ALA A 1 105 ? -6.649 -3.249 10.269 1.00 91.69 105 ALA A C 1
ATOM 828 O O . ALA A 1 105 ? -7.249 -2.345 10.838 1.00 91.69 105 ALA A O 1
ATOM 829 N N . THR A 1 106 ? -5.835 -4.094 10.898 1.00 94.12 106 THR A N 1
ATOM 830 C CA . THR A 1 106 ? -5.424 -3.968 12.307 1.00 94.12 106 THR A CA 1
ATOM 831 C C . THR A 1 106 ? -3.969 -3.518 12.378 1.00 94.12 106 THR A C 1
ATOM 833 O O . THR A 1 106 ? -3.229 -3.666 11.398 1.00 94.12 106 THR A O 1
ATOM 836 N N . SER A 1 107 ? -3.522 -2.984 13.512 1.00 92.88 107 SER A N 1
ATOM 837 C CA . SER A 1 107 ? -2.160 -2.494 13.693 1.00 92.88 107 SER A CA 1
ATOM 838 C C . SER A 1 107 ? -1.142 -3.629 13.626 1.00 92.88 107 SER A C 1
ATOM 840 O O . SER A 1 107 ? -1.265 -4.649 14.307 1.00 92.88 107 SER A O 1
ATOM 842 N N . LEU A 1 108 ? -0.121 -3.446 12.786 1.00 92.44 108 LEU A N 1
ATOM 843 C CA . LEU A 1 108 ? 1.037 -4.331 12.667 1.00 92.44 108 LEU A CA 1
ATOM 844 C C . LEU A 1 108 ? 2.304 -3.500 12.452 1.00 92.44 108 LEU A C 1
ATOM 846 O O . LEU A 1 108 ? 2.249 -2.331 12.066 1.00 92.44 108 LEU A O 1
ATOM 850 N N . GLU A 1 109 ? 3.463 -4.098 12.706 1.00 90.88 109 GLU A N 1
ATOM 851 C CA . GLU A 1 109 ? 4.745 -3.484 12.364 1.00 90.88 109 GLU A CA 1
ATOM 852 C C . GLU A 1 109 ? 4.949 -3.525 10.842 1.00 90.88 109 GLU A C 1
ATOM 854 O O . GLU A 1 109 ? 5.179 -4.585 10.260 1.00 90.88 109 GLU A O 1
ATOM 859 N N . ILE A 1 110 ? 4.879 -2.360 10.192 1.00 86.75 110 ILE A N 1
ATOM 860 C CA . ILE A 1 110 ? 5.230 -2.199 8.776 1.00 86.75 110 ILE A CA 1
ATOM 861 C C . ILE A 1 110 ? 6.574 -1.473 8.680 1.00 86.75 110 ILE A C 1
ATOM 863 O O . ILE A 1 110 ? 6.705 -0.323 9.099 1.00 86.75 110 ILE A O 1
ATOM 867 N N . GLY A 1 111 ? 7.561 -2.126 8.064 1.00 83.19 111 GLY A N 1
ATOM 868 C CA . GLY A 1 111 ? 8.900 -1.571 7.864 1.00 83.19 111 GLY A CA 1
ATOM 869 C C . GLY A 1 111 ? 9.853 -1.913 9.011 1.00 83.19 111 GLY A C 1
ATOM 870 O O . GLY A 1 111 ? 9.901 -3.052 9.469 1.00 83.19 111 GLY A O 1
ATOM 871 N N . VAL A 1 112 ? 10.667 -0.949 9.449 1.00 86.56 112 VAL A N 1
ATOM 872 C CA . VAL A 1 112 ? 11.623 -1.165 10.549 1.00 86.56 112 VAL A CA 1
ATOM 873 C C . VAL A 1 112 ? 10.928 -1.068 11.908 1.00 86.56 112 VAL A C 1
ATOM 875 O O . VAL A 1 112 ? 10.126 -0.163 12.126 1.00 86.56 112 VAL A O 1
ATOM 878 N N . ARG A 1 113 ? 11.289 -1.946 12.857 1.00 88.50 113 ARG A N 1
ATOM 879 C CA . ARG A 1 113 ? 10.633 -2.045 14.182 1.00 88.50 113 ARG A CA 1
ATOM 880 C C . ARG A 1 113 ? 10.547 -0.717 14.940 1.00 88.50 113 ARG A C 1
ATOM 882 O O . ARG A 1 113 ? 9.566 -0.456 15.620 1.00 88.50 113 ARG A O 1
ATOM 889 N N . GLY A 1 114 ? 11.540 0.161 14.776 1.00 87.19 114 GLY A N 1
ATOM 890 C CA . GLY A 1 114 ? 11.561 1.481 15.418 1.00 87.19 114 GLY A CA 1
ATOM 891 C C . GLY A 1 114 ? 10.429 2.433 14.998 1.00 87.19 114 GLY A C 1
ATOM 892 O O . GLY A 1 114 ? 10.219 3.442 15.661 1.00 87.19 114 GLY A O 1
ATOM 893 N N . ILE A 1 115 ? 9.692 2.133 13.922 1.00 84.62 115 ILE A N 1
ATOM 894 C CA . ILE A 1 115 ? 8.515 2.907 13.486 1.00 84.62 115 ILE A CA 1
ATOM 895 C C . ILE A 1 115 ? 7.286 2.616 14.372 1.00 84.62 115 ILE A C 1
ATOM 897 O O . ILE A 1 115 ? 6.406 3.480 14.494 1.00 84.62 115 ILE A O 1
ATOM 901 N N . GLY A 1 116 ? 7.247 1.440 15.007 1.00 89.88 116 GLY A N 1
ATOM 902 C CA . GLY A 1 116 ? 6.123 0.946 15.803 1.00 89.88 116 GLY A CA 1
ATOM 903 C C . GLY A 1 116 ? 4.976 0.366 14.966 1.00 89.88 116 GLY A C 1
ATOM 904 O O . GLY A 1 116 ? 4.960 0.459 13.736 1.00 89.88 116 GLY A O 1
ATOM 905 N N . SER A 1 117 ? 4.003 -0.230 15.656 1.00 92.50 117 SER A N 1
ATOM 906 C CA . SER A 1 117 ? 2.784 -0.789 15.061 1.00 92.50 117 SER A CA 1
ATOM 907 C C . SER A 1 117 ? 1.828 0.291 14.534 1.00 92.50 117 SER A C 1
ATOM 909 O O . SER A 1 117 ? 1.598 1.312 15.188 1.00 92.50 117 SER A O 1
ATOM 911 N N . ARG A 1 118 ? 1.293 0.105 13.319 1.00 92.00 118 ARG A N 1
ATOM 912 C CA . ARG A 1 118 ? 0.386 1.054 12.643 1.00 92.00 118 ARG A CA 1
ATOM 913 C C . ARG A 1 118 ? -0.550 0.316 11.692 1.00 92.00 118 ARG A C 1
ATOM 915 O O . ARG A 1 118 ? -0.156 -0.701 11.138 1.00 92.00 118 ARG A O 1
ATOM 922 N N . PHE A 1 119 ? -1.753 0.836 11.470 1.00 91.31 119 PHE A N 1
ATOM 923 C CA . PHE A 1 119 ? -2.687 0.352 10.436 1.00 91.31 119 PHE A CA 1
ATOM 924 C C . PHE A 1 119 ? -2.991 1.415 9.377 1.00 91.31 119 PHE A C 1
ATOM 926 O O . PHE A 1 119 ? -3.395 1.081 8.269 1.00 91.31 119 PHE A O 1
ATOM 933 N N . ASN A 1 120 ? -2.750 2.697 9.674 1.00 89.56 120 ASN A N 1
ATOM 934 C CA . ASN A 1 120 ? -2.963 3.807 8.739 1.00 89.56 120 ASN A CA 1
ATOM 935 C C . ASN A 1 120 ? -1.737 4.108 7.857 1.00 89.56 120 ASN A C 1
ATOM 937 O O . ASN A 1 120 ? -1.580 5.226 7.362 1.00 89.56 120 ASN A O 1
ATOM 941 N N . VAL A 1 121 ? -0.840 3.132 7.701 1.00 89.56 121 VAL A N 1
ATOM 942 C CA . VAL A 1 121 ? 0.386 3.274 6.918 1.00 89.56 121 VAL A CA 1
ATOM 943 C C . VAL A 1 121 ? 0.328 2.398 5.686 1.00 89.56 121 VAL A C 1
ATOM 945 O O . VAL A 1 121 ? -0.029 1.224 5.728 1.00 89.56 121 VAL A O 1
ATOM 948 N N . LEU A 1 122 ? 0.763 3.004 4.593 1.00 90.06 122 LEU A N 1
ATOM 949 C CA . LEU A 1 122 ? 0.988 2.369 3.317 1.00 90.06 122 LEU A CA 1
ATOM 950 C C . LEU A 1 122 ? 2.465 2.533 2.979 1.00 90.06 122 LEU A C 1
ATOM 952 O O . LEU A 1 122 ? 2.990 3.648 2.978 1.00 90.06 122 LEU A O 1
ATOM 956 N N . MET A 1 123 ? 3.140 1.420 2.710 1.00 91.00 123 MET A N 1
ATOM 957 C CA . MET A 1 123 ? 4.551 1.409 2.339 1.00 91.00 123 MET A CA 1
ATOM 958 C C . MET A 1 123 ? 4.689 0.954 0.890 1.00 91.00 123 MET A C 1
ATOM 960 O O . MET A 1 123 ? 4.306 -0.159 0.545 1.00 91.00 123 MET A O 1
ATOM 964 N N . THR A 1 124 ? 5.255 1.813 0.045 1.00 90.94 124 THR A N 1
ATOM 965 C CA . THR A 1 124 ? 5.623 1.467 -1.330 1.00 90.94 124 THR A CA 1
ATOM 966 C C . THR A 1 124 ? 7.117 1.197 -1.412 1.00 90.94 124 THR A C 1
ATOM 968 O O . THR A 1 124 ? 7.915 2.073 -1.076 1.00 90.94 124 THR A O 1
ATOM 971 N N . ILE A 1 125 ? 7.505 0.017 -1.887 1.00 90.75 125 ILE A N 1
ATOM 972 C CA . ILE A 1 125 ? 8.907 -0.331 -2.137 1.00 90.75 125 ILE A CA 1
ATOM 973 C C . ILE A 1 125 ? 9.097 -0.467 -3.641 1.00 90.75 125 ILE A C 1
ATOM 975 O O . ILE A 1 125 ? 8.391 -1.235 -4.290 1.00 90.75 125 ILE A O 1
ATOM 979 N N . GLN A 1 126 ? 10.066 0.262 -4.187 1.00 90.00 126 GLN A N 1
ATOM 980 C CA . GLN A 1 126 ? 10.516 0.062 -5.558 1.00 90.00 126 GLN A CA 1
ATOM 981 C C . GLN A 1 126 ? 11.689 -0.914 -5.538 1.00 90.00 126 GLN A C 1
ATOM 983 O O . GLN A 1 126 ? 12.729 -0.621 -4.953 1.00 90.00 126 GLN A O 1
ATOM 988 N N . VAL A 1 127 ? 11.513 -2.078 -6.153 1.00 91.69 127 VAL A N 1
ATOM 989 C CA . VAL A 1 127 ? 12.569 -3.074 -6.337 1.00 91.69 127 VAL A CA 1
ATOM 990 C C . VAL A 1 127 ? 13.186 -2.837 -7.714 1.00 91.69 127 VAL A C 1
ATOM 992 O O . VAL A 1 127 ? 12.497 -3.047 -8.720 1.00 91.69 127 VAL A O 1
ATOM 995 N N . PRO A 1 128 ? 14.451 -2.387 -7.789 1.00 89.00 128 PRO A N 1
ATOM 996 C CA . PRO A 1 128 ? 15.104 -2.145 -9.064 1.00 89.00 128 PRO A CA 1
ATOM 997 C C . PRO A 1 128 ? 15.221 -3.436 -9.866 1.00 89.00 128 PRO A C 1
ATOM 999 O O . PRO A 1 128 ? 15.718 -4.445 -9.362 1.00 89.00 128 PRO A O 1
ATOM 1002 N N . LEU A 1 129 ? 14.783 -3.393 -11.121 1.00 89.31 129 LEU A N 1
ATOM 1003 C CA . LEU A 1 129 ? 15.096 -4.439 -12.087 1.00 89.31 129 LEU A CA 1
ATOM 1004 C C . LEU A 1 129 ? 16.312 -4.027 -12.911 1.00 89.31 129 LEU A C 1
ATOM 1006 O O . LEU A 1 129 ? 16.605 -2.844 -13.086 1.00 89.31 129 LEU A O 1
ATOM 1010 N N . ARG A 1 130 ? 17.038 -5.024 -13.416 1.00 88.38 130 ARG A N 1
ATOM 1011 C CA . ARG A 1 130 ? 18.177 -4.783 -14.297 1.00 88.38 130 ARG A CA 1
ATOM 1012 C C . ARG A 1 130 ? 17.671 -4.269 -15.642 1.00 88.38 130 ARG A C 1
ATOM 1014 O O . ARG A 1 130 ? 17.153 -5.056 -16.429 1.00 88.38 130 ARG A O 1
ATOM 1021 N N . GLN A 1 131 ? 17.863 -2.979 -15.881 1.00 85.44 131 GLN A N 1
ATOM 1022 C CA . GLN A 1 131 ? 17.579 -2.340 -17.161 1.00 85.44 131 GLN A CA 1
ATOM 1023 C C . GLN A 1 131 ? 18.496 -2.869 -18.261 1.00 85.44 131 GLN A C 1
ATOM 1025 O O . GLN A 1 131 ? 19.603 -3.369 -18.007 1.00 85.44 131 GLN A O 1
ATOM 1030 N N . LYS A 1 132 ? 18.027 -2.742 -19.498 1.00 84.69 132 LYS A N 1
ATOM 1031 C CA . LYS A 1 132 ? 18.858 -2.939 -20.677 1.00 84.69 132 LYS A CA 1
ATOM 1032 C C . LYS A 1 132 ? 19.987 -1.902 -20.658 1.00 84.69 132 LYS A C 1
ATOM 1034 O O . LYS A 1 132 ? 19.739 -0.741 -20.337 1.00 84.69 132 LYS A O 1
ATOM 1039 N N . PRO A 1 133 ? 21.228 -2.301 -20.980 1.00 80.50 133 PRO A N 1
ATOM 1040 C CA . PRO A 1 133 ? 22.300 -1.335 -21.159 1.00 80.50 133 PRO A CA 1
ATOM 1041 C C . PRO A 1 133 ? 21.884 -0.347 -22.251 1.00 80.50 133 PRO A C 1
ATOM 1043 O O . PRO A 1 133 ? 21.396 -0.756 -23.304 1.00 80.50 133 PRO A O 1
ATOM 1046 N N . SER A 1 134 ? 22.019 0.949 -21.982 1.00 71.62 134 SER A N 1
ATOM 1047 C CA . SER A 1 134 ? 21.740 1.959 -22.992 1.00 71.62 134 SER A CA 1
ATOM 1048 C C . SER A 1 134 ? 22.907 2.039 -23.966 1.00 71.62 134 SER A C 1
ATOM 1050 O O . SER A 1 134 ? 24.033 2.254 -23.530 1.00 71.62 134 SER A O 1
ATOM 1052 N N . ASP A 1 135 ? 22.624 2.020 -25.268 1.00 66.12 135 ASP A N 1
ATOM 1053 C CA . ASP A 1 135 ? 23.597 2.350 -26.325 1.00 66.12 135 ASP A CA 1
ATOM 1054 C C . ASP A 1 135 ? 23.962 3.848 -26.350 1.00 66.12 135 ASP A C 1
ATOM 1056 O O . ASP A 1 135 ? 24.566 4.343 -27.300 1.00 66.12 135 ASP A O 1
ATOM 1060 N N . ARG A 1 136 ? 23.565 4.608 -25.321 1.00 60.53 136 ARG A N 1
ATOM 1061 C CA . ARG A 1 136 ? 24.045 5.970 -25.130 1.00 60.53 136 ARG A CA 1
ATOM 1062 C C . ARG A 1 136 ? 25.525 5.861 -24.805 1.00 60.53 136 ARG A C 1
ATOM 1064 O O . ARG A 1 136 ? 25.882 5.554 -23.674 1.00 60.53 136 ARG A O 1
ATOM 1071 N N . GLU A 1 137 ? 26.366 6.097 -25.808 1.00 57.84 137 GLU A N 1
ATOM 1072 C CA . GLU A 1 137 ? 27.734 6.523 -25.561 1.00 57.84 137 GLU A CA 1
ATOM 1073 C C . GLU A 1 137 ? 27.645 7.688 -24.579 1.00 57.84 137 GLU A C 1
ATOM 1075 O O . GLU A 1 137 ? 27.107 8.751 -24.907 1.00 57.84 137 GLU A O 1
ATOM 1080 N N . ASP A 1 138 ? 28.094 7.464 -23.344 1.00 51.09 138 ASP A N 1
ATOM 1081 C CA . ASP A 1 138 ? 28.330 8.540 -22.402 1.00 51.09 138 ASP A CA 1
ATOM 1082 C C . ASP A 1 138 ? 29.304 9.488 -23.096 1.00 51.09 138 ASP A C 1
ATOM 1084 O O . ASP A 1 138 ? 30.510 9.254 -23.147 1.00 51.09 138 ASP A O 1
ATOM 1088 N N . TYR A 1 139 ? 28.780 10.576 -23.655 1.00 48.19 139 TYR A N 1
ATOM 1089 C CA . TYR A 1 139 ? 29.559 11.635 -24.286 1.00 48.19 139 TYR A CA 1
ATOM 1090 C C . TYR A 1 139 ? 30.335 12.443 -23.221 1.00 48.19 139 TYR A C 1
ATOM 1092 O O . TYR A 1 139 ? 30.559 13.639 -23.365 1.00 48.19 139 TYR A O 1
ATOM 1100 N N . TYR A 1 140 ? 30.794 11.800 -22.142 1.00 46.62 140 TYR A N 1
ATOM 1101 C CA . TYR A 1 140 ? 31.859 12.260 -21.250 1.00 46.62 140 TYR A CA 1
ATOM 1102 C C . TYR A 1 140 ? 33.219 11.937 -21.882 1.00 46.62 140 TYR A C 1
ATOM 1104 O O . TYR A 1 140 ? 34.068 11.232 -21.350 1.00 46.62 140 TYR A O 1
ATOM 1112 N N . GLY A 1 141 ? 33.386 12.455 -23.088 1.00 44.78 141 GLY A N 1
ATOM 1113 C CA . GLY A 1 141 ? 34.560 12.277 -23.930 1.00 44.78 141 GLY A CA 1
ATOM 1114 C C . GLY A 1 141 ? 34.499 13.148 -25.176 1.00 44.78 141 GLY A C 1
ATOM 1115 O O . GLY A 1 141 ? 35.314 12.986 -26.078 1.00 44.78 141 GLY A O 1
ATOM 1116 N N . GLY A 1 142 ? 33.549 14.091 -25.236 1.00 35.56 142 GLY A N 1
ATOM 1117 C CA . GLY A 1 142 ? 33.626 15.175 -26.189 1.00 35.56 142 GLY A CA 1
ATOM 1118 C C . GLY A 1 142 ? 34.882 15.975 -25.881 1.00 35.56 142 GLY A C 1
ATOM 1119 O O . GLY A 1 142 ? 34.867 16.860 -25.028 1.00 35.56 142 GLY A O 1
ATOM 1120 N N . THR A 1 143 ? 35.966 15.703 -26.605 1.00 40.12 143 THR A N 1
ATOM 1121 C CA . THR A 1 143 ? 36.838 16.780 -27.055 1.00 40.12 143 THR A CA 1
ATOM 1122 C C . THR A 1 143 ? 35.908 17.862 -27.577 1.00 40.12 143 THR A C 1
ATOM 1124 O O . THR A 1 143 ? 35.362 17.755 -28.676 1.00 40.12 143 THR A O 1
ATOM 1127 N N . LEU A 1 144 ? 35.686 18.890 -26.759 1.00 39.53 144 LEU A N 1
ATOM 1128 C CA . LEU A 1 144 ? 35.384 20.213 -27.254 1.00 39.53 144 LEU A CA 1
ATOM 1129 C C . LEU A 1 144 ? 36.526 20.514 -28.218 1.00 39.53 144 LEU A C 1
ATOM 1131 O O . LEU A 1 144 ? 37.597 20.964 -27.825 1.00 39.53 144 LEU A O 1
ATOM 1135 N N . SER A 1 145 ? 36.302 20.212 -29.493 1.00 37.00 145 SER A N 1
ATOM 1136 C CA . SER A 1 145 ? 36.954 20.891 -30.593 1.00 37.00 145 SER A CA 1
ATOM 1137 C C . SER A 1 145 ? 36.470 22.336 -30.515 1.00 37.00 145 SER A C 1
ATOM 1139 O O . SER A 1 145 ? 35.632 22.785 -31.297 1.00 37.00 145 SER A O 1
ATOM 1141 N N . CYS A 1 146 ? 36.966 23.070 -29.519 1.00 32.66 146 CYS A N 1
ATOM 1142 C CA . CYS A 1 146 ? 37.139 24.491 -29.666 1.00 32.66 146 CYS A CA 1
ATOM 1143 C C . CYS A 1 146 ? 38.009 24.632 -30.912 1.00 32.66 146 CYS A C 1
ATOM 1145 O O . CYS A 1 146 ? 39.177 24.249 -30.930 1.00 32.66 146 CYS A O 1
ATOM 1147 N N . VAL A 1 147 ? 37.393 25.100 -31.995 1.00 40.06 147 VAL A N 1
ATOM 1148 C CA . VAL A 1 147 ? 38.125 25.621 -33.141 1.00 40.06 147 VAL A CA 1
ATOM 1149 C C . VAL A 1 147 ? 38.861 26.844 -32.607 1.00 40.06 147 VAL A C 1
ATOM 1151 O O . VAL A 1 147 ? 38.351 27.960 -32.622 1.00 40.06 147 VAL A O 1
ATOM 1154 N N . THR A 1 148 ? 40.027 26.615 -32.016 1.00 38.09 148 THR A N 1
ATOM 1155 C CA . THR A 1 148 ? 40.982 27.667 -31.727 1.00 38.09 148 THR A CA 1
ATOM 1156 C C . THR A 1 148 ? 41.652 27.992 -33.061 1.00 38.09 148 THR A C 1
ATOM 1158 O O . THR A 1 148 ? 42.130 27.085 -33.751 1.00 38.09 148 THR A O 1
ATOM 1161 N N . PRO A 1 149 ? 41.654 29.262 -33.499 1.00 38.22 149 PRO A N 1
ATOM 1162 C CA . PRO A 1 149 ? 42.464 29.639 -34.638 1.00 38.22 149 PRO A CA 1
ATOM 1163 C C . PRO A 1 149 ? 43.923 29.379 -34.260 1.00 38.22 149 PRO A C 1
ATOM 1165 O O . PRO A 1 149 ? 44.413 29.903 -33.264 1.00 38.22 149 PRO A O 1
ATOM 1168 N N . SER A 1 150 ? 44.554 28.499 -35.037 1.00 47.28 150 SER A N 1
ATOM 1169 C CA . SER A 1 150 ? 45.992 28.243 -35.152 1.00 47.28 150 SER A CA 1
ATOM 1170 C C . SER A 1 150 ? 46.900 28.994 -34.167 1.00 47.28 150 SER A C 1
ATOM 1172 O O . SER A 1 150 ? 47.329 30.111 -34.446 1.00 47.28 150 SER A O 1
ATOM 1174 N N . CYS A 1 151 ? 47.304 28.325 -33.091 1.00 33.44 151 CYS A N 1
ATOM 1175 C CA . CYS A 1 151 ? 48.545 28.648 -32.392 1.00 33.44 151 CYS A CA 1
ATOM 1176 C C . CYS A 1 151 ? 49.296 27.341 -32.138 1.00 33.44 151 CYS A C 1
ATOM 1178 O O . CYS A 1 151 ? 48.949 26.553 -31.262 1.00 33.44 151 CYS A O 1
ATOM 1180 N N . SER A 1 152 ? 50.302 27.088 -32.970 1.00 41.81 152 SER A N 1
ATOM 1181 C CA . SER A 1 152 ? 51.232 25.969 -32.851 1.00 41.81 152 SER A CA 1
ATOM 1182 C C . SER A 1 152 ? 52.047 26.085 -31.563 1.00 41.81 152 SER A C 1
ATOM 1184 O O . SER A 1 152 ? 52.787 27.056 -31.396 1.00 41.81 152 SER A O 1
ATOM 1186 N N . VAL A 1 153 ? 51.958 25.085 -30.687 1.00 42.72 153 VAL A N 1
ATOM 1187 C CA . VAL A 1 153 ? 52.843 24.964 -29.520 1.00 42.72 153 VAL A CA 1
ATOM 1188 C C . VAL A 1 153 ? 54.0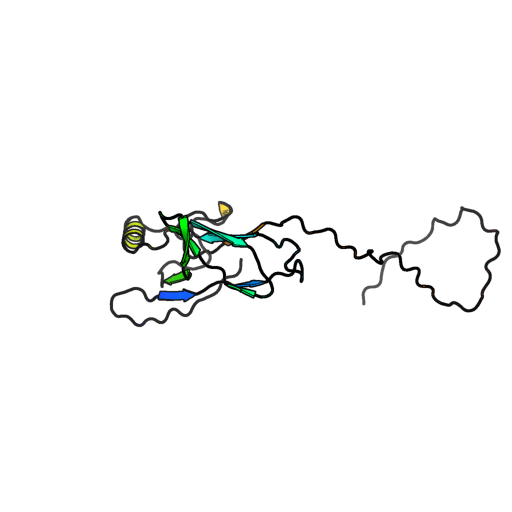23 24.057 -29.907 1.00 42.72 153 VAL A C 1
ATOM 1190 O O . VAL A 1 153 ? 53.785 22.957 -30.412 1.00 42.72 153 VAL A O 1
ATOM 1193 N N . PRO A 1 154 ? 55.287 24.491 -29.740 1.00 38.78 154 PRO A N 1
ATOM 1194 C CA . PRO A 1 154 ? 56.445 23.724 -30.181 1.00 38.78 154 PRO A CA 1
ATOM 1195 C C . PRO A 1 154 ? 56.710 22.508 -29.286 1.00 38.78 154 PRO A C 1
ATOM 1197 O O . PRO A 1 154 ? 56.524 22.545 -28.069 1.00 38.78 154 PRO A O 1
ATOM 1200 N N . SER A 1 155 ? 57.182 21.425 -29.908 1.00 39.97 155 SER A N 1
ATOM 1201 C CA . SER A 1 155 ? 57.471 20.135 -29.278 1.00 39.97 155 SER A CA 1
ATOM 1202 C C . SER A 1 155 ? 58.764 20.161 -28.451 1.00 39.97 155 SER A C 1
ATOM 1204 O O . SER A 1 155 ? 59.765 19.559 -28.833 1.00 39.97 155 SER A O 1
ATOM 1206 N N . SER A 1 156 ? 58.781 20.867 -27.324 1.00 50.91 156 SER A N 1
ATOM 1207 C CA . SER A 1 156 ? 59.857 20.717 -26.334 1.00 50.91 156 SER A CA 1
ATOM 1208 C C . SER A 1 156 ? 59.492 21.368 -24.999 1.00 50.91 156 SER A C 1
ATOM 1210 O O . SER A 1 156 ? 59.900 22.494 -24.723 1.00 50.91 156 SER A O 1
ATOM 1212 N N . ALA A 1 157 ? 58.756 20.662 -24.143 1.00 39.00 157 ALA A N 1
ATOM 1213 C CA . ALA A 1 157 ? 58.711 20.979 -22.716 1.00 39.00 157 ALA A CA 1
ATOM 1214 C C . ALA A 1 157 ? 58.619 19.679 -21.908 1.00 39.00 157 ALA A C 1
ATOM 1216 O O . ALA A 1 157 ? 57.837 18.787 -22.231 1.00 39.00 157 ALA A O 1
ATOM 1217 N N . SER A 1 158 ? 59.508 19.555 -20.923 1.00 44.09 158 SER A N 1
ATOM 1218 C CA . SER A 1 158 ? 59.786 18.335 -20.165 1.00 44.09 158 SER A CA 1
ATOM 1219 C C . SER A 1 158 ? 58.832 18.157 -18.979 1.00 44.09 158 SER A C 1
ATOM 1221 O O . SER A 1 158 ? 58.274 19.122 -18.467 1.00 44.09 158 SER A O 1
ATOM 1223 N N . THR A 1 159 ? 58.690 16.913 -18.526 1.00 44.22 159 THR A N 1
ATOM 1224 C CA . THR A 1 159 ? 57.721 16.383 -17.550 1.00 44.22 159 THR A CA 1
ATOM 1225 C C . THR A 1 159 ? 57.891 16.861 -16.089 1.00 44.22 159 THR A C 1
ATOM 1227 O O . THR A 1 159 ? 57.637 16.081 -15.173 1.00 44.22 159 THR A O 1
ATOM 1230 N N . SER A 1 160 ? 58.327 18.099 -15.818 1.00 43.00 160 SER A N 1
ATOM 1231 C CA . SER A 1 160 ? 58.601 18.570 -14.442 1.00 43.00 160 SER A CA 1
ATOM 1232 C C . SER A 1 160 ? 57.591 19.542 -13.830 1.00 43.00 160 SER A C 1
ATOM 1234 O O . SER A 1 160 ? 57.692 19.805 -12.636 1.00 43.00 160 SER A O 1
ATOM 1236 N N . ASP A 1 161 ? 56.597 20.038 -14.568 1.00 39.59 161 ASP A N 1
ATOM 1237 C CA . ASP A 1 161 ? 55.794 21.181 -14.088 1.00 39.59 161 ASP A CA 1
ATOM 1238 C C . ASP A 1 161 ? 54.392 20.809 -13.561 1.00 39.59 161 ASP A C 1
ATOM 1240 O O . ASP A 1 161 ? 53.546 21.672 -13.345 1.00 39.59 161 ASP A O 1
ATOM 1244 N N . TYR A 1 162 ? 54.136 19.526 -13.274 1.00 41.59 162 TYR A N 1
ATOM 1245 C CA . TYR A 1 162 ? 52.828 19.043 -12.790 1.00 41.59 162 TYR A CA 1
ATOM 1246 C C . TYR A 1 162 ? 52.528 19.291 -11.303 1.00 41.59 162 TYR A C 1
ATOM 1248 O O . TYR A 1 162 ? 51.492 18.860 -10.802 1.00 41.59 162 TYR A O 1
ATOM 1256 N N . PHE A 1 163 ? 53.387 20.010 -10.585 1.00 40.19 163 PHE A N 1
ATOM 1257 C CA . PHE A 1 163 ? 53.118 20.408 -9.207 1.00 40.19 163 PHE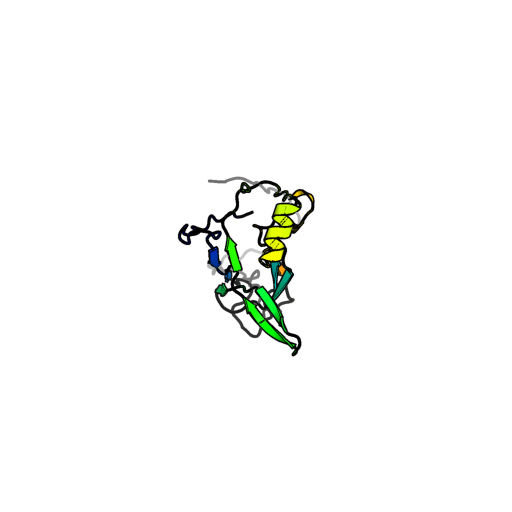 A CA 1
ATOM 1258 C C . PHE A 1 163 ? 53.138 21.924 -9.078 1.00 40.19 163 PHE A C 1
ATOM 1260 O O . PHE A 1 163 ? 54.145 22.497 -8.665 1.00 40.19 163 PHE A O 1
ATOM 1267 N N . LYS A 1 164 ? 52.003 22.567 -9.376 1.00 35.62 164 LYS A N 1
ATOM 1268 C CA . LYS A 1 164 ? 51.512 23.698 -8.580 1.00 35.62 164 LYS A CA 1
ATOM 1269 C C . LYS A 1 164 ? 50.075 24.085 -8.935 1.00 35.62 164 LYS A C 1
ATOM 1271 O O . LYS A 1 164 ? 49.792 24.530 -10.038 1.00 35.62 164 LYS A O 1
ATOM 1276 N N . ILE A 1 165 ? 49.260 24.008 -7.882 1.00 40.25 165 ILE A N 1
ATOM 1277 C CA . ILE A 1 165 ? 48.098 24.853 -7.585 1.00 40.25 165 ILE A CA 1
ATOM 1278 C C . ILE A 1 165 ? 46.771 24.340 -8.157 1.00 40.25 165 ILE A C 1
ATOM 1280 O O . ILE A 1 165 ? 46.206 24.840 -9.123 1.00 40.25 165 ILE A O 1
ATOM 1284 N N . CYS A 1 166 ? 46.256 23.331 -7.450 1.00 37.66 166 CYS A N 1
ATOM 1285 C CA . CYS A 1 166 ? 44.881 23.384 -6.975 1.00 37.66 166 CYS A CA 1
ATOM 1286 C C . CYS A 1 166 ? 44.740 24.585 -6.025 1.00 37.66 166 CYS A C 1
ATOM 1288 O O . CYS A 1 166 ? 45.392 24.579 -4.989 1.00 37.66 166 CYS A O 1
ATOM 1290 N N . ASP A 1 167 ? 43.883 25.540 -6.366 1.00 33.72 167 ASP A N 1
ATOM 1291 C CA . ASP A 1 167 ? 43.164 26.450 -5.460 1.00 33.72 167 ASP A CA 1
ATOM 1292 C C . ASP A 1 167 ? 41.811 26.648 -6.175 1.00 33.72 167 ASP A C 1
ATOM 1294 O O . ASP A 1 167 ? 41.779 27.118 -7.307 1.00 33.72 167 ASP A O 1
ATOM 1298 N N . TYR A 1 168 ? 40.716 25.976 -5.804 1.00 39.41 168 TYR A N 1
ATOM 1299 C CA . TYR A 1 168 ? 39.869 26.168 -4.618 1.00 39.41 168 TYR A CA 1
ATOM 1300 C C . TYR A 1 168 ? 39.451 27.636 -4.424 1.00 39.41 168 TYR A C 1
ATOM 1302 O O . TYR A 1 168 ? 40.308 28.482 -4.202 1.00 39.41 168 TYR A O 1
ATOM 1310 N N . LEU A 1 169 ? 38.123 27.858 -4.397 1.00 37.56 169 LEU A N 1
ATOM 1311 C CA . LEU A 1 169 ? 37.386 29.131 -4.218 1.00 37.56 169 LEU A CA 1
ATOM 1312 C C . LEU A 1 169 ? 37.262 29.924 -5.540 1.00 37.56 169 LEU A C 1
ATOM 1314 O O . LEU A 1 169 ? 38.251 30.205 -6.193 1.00 37.56 169 LEU A O 1
ATOM 1318 N N . ASP A 1 170 ? 36.072 30.186 -6.085 1.00 32.16 170 ASP A N 1
ATOM 1319 C CA . ASP A 1 170 ? 34.999 30.932 -5.431 1.00 32.16 170 ASP A CA 1
ATOM 1320 C C . ASP A 1 170 ? 33.584 30.417 -5.749 1.00 32.16 170 ASP A C 1
ATOM 1322 O O . ASP A 1 170 ? 33.174 30.267 -6.900 1.00 32.16 170 ASP A O 1
ATOM 1326 N N . CYS A 1 171 ? 32.816 30.225 -4.674 1.00 33.50 171 CYS A N 1
ATOM 1327 C CA . CYS A 1 171 ? 31.373 30.426 -4.664 1.00 33.50 171 CYS A CA 1
ATOM 1328 C C . CYS A 1 171 ? 31.092 31.937 -4.690 1.00 33.50 171 CYS A C 1
ATOM 1330 O O . CYS A 1 171 ? 31.401 32.606 -3.704 1.00 33.50 171 CYS A O 1
ATOM 1332 N N . MET A 1 172 ? 30.444 32.436 -5.746 1.00 34.56 172 MET A N 1
ATOM 1333 C CA . MET A 1 172 ? 29.303 33.369 -5.696 1.00 34.56 172 MET A CA 1
ATOM 1334 C C . MET A 1 172 ? 28.677 33.519 -7.082 1.00 34.56 172 MET A C 1
ATOM 1336 O O . MET A 1 172 ? 29.433 33.754 -8.049 1.00 34.56 172 MET A O 1
#

Radius of gyration: 27.97 Å; chains: 1; bounding box: 85×53×58 Å

Organism: NCBI:txid163516

Secondary structure (DSSP, 8-state):
-----------STTS--EEEE-EEEE--S-S-SSSPPPEEEEEETTEEEEEE--SSEEEE-EEEE-TTSPEEEE-EEEE--SSPSSS-----HHHHHHHHHTT----EE-SSGGG-EESS--EEEEE---PPPP-----TT----------PPPS---TT---S--------

Foldseek 3Di:
DDDDDDPQPPDDPPDFGKDFDWDKDAFPDDQDPVWFTWWKWKDALLGIDIDGDDHGIDTDFDWDQDPVRDIDTHTDMDTDDPDDPPAADDDDPVRVVVCVVVVHHDWDDDDDCVRHTDRPDIDMDTHGDDTDDDPPPPVPPPPPPPVDPDDDDDPDDDDDDPDDDDDDDDDD